Protein 3V46 (pdb70)

Sequence (160 aa):
PRKDPIILIIPSAASSILTVANIKQFLLESKYVNPRNLPSVPNGLVNIEKNFERISRPIRFIIVDNTRMFTKPEYWDRVVAIFTTGHTWQFNNYQWNSPQELFQRCKGYYFHFAGDSVPQHVQQQWNVEKVELDKNKRFKDVEVVRYFWHSLEKELISRGYR

Solvent-accessible surface area: 9247 Å² total; per-residue (Å²): 89,230,145,55,3,0,2,2,1,28,66,24,119,84,23,18,8,16,13,26,1,2,94,56,0,6,90,90,29,115,25,45,76,24,215,104,39,109,95,36,134,89,3,43,14,88,4,88,55,104,9,167,182,4,106,91,69,6,147,1,29,0,7,47,32,32,165,49,27,116,99,98,101,50,13,83,38,0,0,0,0,10,12,20,6,106,71,192,26,0,70,108,19,96,32,86,49,25,146,83,0,7,140,115,4,53,1,1,24,17,15,38,34,76,64,105,30,49,131,84,0,86,128,26,105,12,36,62,15,98,3,24,96,132,125,80,152,106,2,80,102,22,5,142,101,2,12,89,8,0,10,124,34,0,80,86,72,42,5,208

Organism: Saccharomyces cerevisiae (strain ATCC 204508 / S288c) (NCBI:txid559292)

Radius of gyration: 15.01 Å; Cα contacts (8 Å, |Δi|>4): 250; chains: 1; bounding box: 36×37×33 Å

InterPro domains:
  IPR007852 Cdc73/Parafibromin [PTHR12466] (224-389)
  IPR031336 Cell division control protein 73, C-terminal [PF05179] (235-385)
  IPR038103 Cell division control protein 73, C-terminal domain superfamily [G3DSA:3.40.50.11990] (226-393)

Foldseek 3Di:
DPDAAEEEAAEDPQDQDALQCVCCCQPVLDGDRSVPGDDDVQQWDKDWDDDPPAHDIGIYIYGNDCPVPPDLVSLLRHAEYEDHLDLCSQVPPPDNGQVVCCVRHAYEYEDEPPDDRPPVRVPGNYHYAYDHPPDSVCSVVSSVVVVVVSVVSCVVSPRD

Structure (mmCIF, N/CA/C/O backbone):
data_3V46
#
_entry.id   3V46
#
_cell.length_a   53.324
_cell.length_b   53.324
_cell.length_c   130.223
_cell.angle_alpha   90.000
_cell.angle_beta   90.000
_cell.angle_gamma   90.000
#
_symmetry.space_group_name_H-M   'P 41 21 2'
#
loop_
_entity.id
_entity.type
_entity.pdbx_description
1 polymer 'Cell division control protein 73'
2 water water
#
loop_
_atom_site.group_PDB
_atom_site.id
_atom_site.type_symbol
_atom_site.label_atom_id
_atom_site.label_alt_id
_atom_site.label_comp_id
_atom_site.label_asym_id
_atom_site.label_entity_id
_atom_site.label_seq_id
_atom_site.pdbx_PDB_ins_code
_atom_site.Cartn_x
_atom_site.Cartn_y
_atom_site.Cartn_z
_atom_site.occupancy
_atom_site.B_iso_or_equiv
_atom_site.auth_seq_id
_atom_site.auth_comp_id
_atom_site.auth_asym_id
_atom_site.auth_atom_id
_atom_site.pdbx_PDB_model_num
ATOM 1 N N . PRO A 1 11 ? 5.881 34.385 6.534 1.00 42.69 234 PRO A N 1
ATOM 2 C CA . PRO A 1 11 ? 6.465 33.179 5.928 1.00 44.84 234 PRO A CA 1
ATOM 3 C C . PRO A 1 11 ? 5.521 32.517 4.920 1.00 45.97 234 PRO A C 1
ATOM 4 O O . PRO A 1 11 ? 4.324 32.381 5.192 1.00 44.29 234 PRO A O 1
ATOM 15 N N . ARG A 1 12 ? 6.058 32.107 3.772 1.00 46.84 235 ARG A N 1
ATOM 16 C CA . ARG A 1 12 ? 5.222 31.619 2.677 1.00 47.37 235 ARG A CA 1
ATOM 17 C C . ARG A 1 12 ? 5.473 30.170 2.260 1.00 45.93 235 ARG A C 1
ATOM 18 O O . ARG A 1 12 ? 4.645 29.583 1.558 1.00 48.43 235 ARG A O 1
ATOM 39 N N . LYS A 1 13 ? 6.601 29.589 2.662 1.00 41.74 236 LYS A N 1
ATOM 40 C CA . LYS A 1 13 ? 6.867 28.194 2.317 1.00 42.59 236 LYS A CA 1
ATOM 41 C C . LYS A 1 13 ? 6.023 27.318 3.227 1.00 36.29 236 LYS A C 1
ATOM 42 O O . LYS A 1 13 ? 5.501 27.803 4.233 1.00 40.03 236 LYS A O 1
ATOM 61 N N . ASP A 1 14 ? 5.861 26.042 2.880 1.00 30.28 237 ASP A N 1
ATOM 62 C CA . ASP A 1 14 ? 5.011 25.170 3.689 1.00 24.88 237 ASP A CA 1
ATOM 63 C C . ASP A 1 14 ? 5.612 24.934 5.071 1.00 21.34 237 ASP A C 1
ATOM 64 O O . ASP A 1 14 ? 6.780 24.561 5.209 1.00 21.68 237 ASP A O 1
ATOM 73 N N . PRO A 1 15 ? 4.809 25.157 6.113 1.00 18.65 238 PRO A N 1
ATOM 74 C CA . PRO A 1 15 ? 5.323 24.889 7.458 1.00 16.75 238 PRO A CA 1
ATOM 75 C C . PRO A 1 15 ? 5.521 23.393 7.718 1.00 16.14 238 PRO A C 1
ATOM 76 O O . PRO A 1 15 ? 4.896 22.527 7.089 1.00 16.46 238 PRO A O 1
ATOM 87 N N . ILE A 1 16 ? 6.382 23.103 8.683 1.00 15.23 239 ILE A N 1
ATOM 88 C CA . ILE A 1 16 ? 6.787 21.744 8.975 1.00 15.19 239 ILE A CA 1
ATOM 89 C C . ILE A 1 16 ? 6.428 21.361 10.405 1.00 13.90 239 ILE A C 1
ATOM 90 O O . ILE A 1 16 ? 6.601 22.153 11.335 1.00 13.44 239 ILE A O 1
ATOM 106 N N . ILE A 1 17 ? 5.921 20.142 10.567 1.00 12.61 240 ILE A N 1
ATOM 107 C CA . ILE A 1 17 ? 5.671 19.552 11.871 1.00 11.91 240 ILE A CA 1
ATOM 108 C C . ILE A 1 17 ? 6.587 18.351 12.011 1.00 12.75 240 ILE A C 1
ATOM 109 O O . ILE A 1 17 ? 6.626 17.487 11.138 1.00 13.07 240 ILE A O 1
ATOM 125 N N . LEU A 1 18 ? 7.347 18.298 13.095 1.00 11.99 241 LEU A N 1
ATOM 126 C CA . LEU A 1 18 ? 8.229 17.158 13.336 1.00 11.58 241 LEU A CA 1
ATOM 127 C C . LEU A 1 18 ? 7.549 16.177 14.270 1.00 13.04 241 LEU A C 1
ATOM 128 O O . LEU A 1 18 ? 7.129 16.548 15.357 1.00 14.00 241 LEU A O 1
ATOM 144 N N . ILE A 1 19 ? 7.478 14.921 13.845 1.00 12.29 242 ILE A N 1
ATOM 145 C CA A ILE A 1 19 ? 6.883 13.860 14.642 0.55 12.79 242 ILE A CA 1
ATOM 146 C CA B ILE A 1 19 ? 6.888 13.853 14.650 0.45 13.24 242 ILE A CA 1
ATOM 147 C C . ILE A 1 19 ? 7.741 12.602 14.524 1.00 16.41 242 ILE A C 1
ATOM 148 O O . ILE A 1 19 ? 7.341 11.608 13.909 1.00 18.69 242 ILE A O 1
ATOM 179 N N . PRO A 1 20 ? 8.942 12.646 15.094 1.00 15.37 243 PRO A N 1
ATOM 180 C CA . PRO A 1 20 ? 9.670 11.379 15.182 1.00 17.59 243 PRO A CA 1
ATOM 181 C C . PRO A 1 20 ? 8.957 10.468 16.174 1.00 18.23 243 PRO A C 1
ATOM 182 O O . PRO A 1 20 ? 8.141 10.943 16.967 1.00 21.66 243 PRO A O 1
ATOM 193 N N . SER A 1 21 ? 9.236 9.180 16.128 1.00 18.30 244 SER A N 1
ATOM 194 C CA . SER A 1 21 ? 8.546 8.271 17.020 1.00 20.04 244 SER A CA 1
ATOM 195 C C . SER A 1 21 ? 9.503 7.435 17.847 1.00 20.38 244 SER A C 1
ATOM 196 O O . SER A 1 21 ? 10.645 7.201 17.459 1.00 23.16 244 SER A O 1
ATOM 204 N N . ALA A 1 22 ? 9.023 7.025 19.013 1.00 22.62 245 ALA A N 1
ATOM 205 C CA . ALA A 1 22 ? 9.655 5.993 19.811 1.00 21.08 245 ALA A CA 1
ATOM 206 C C . ALA A 1 22 ? 8.648 4.851 19.976 1.00 21.52 245 ALA A C 1
ATOM 207 O O . ALA A 1 22 ? 7.506 4.951 19.526 1.00 22.89 245 ALA A O 1
ATOM 214 N N . ALA A 1 23 ? 9.059 3.757 20.601 1.00 21.52 246 ALA A N 1
ATOM 215 C CA . ALA A 1 23 ? 8.178 2.612 20.696 1.00 24.37 246 ALA A CA 1
ATOM 216 C C . ALA A 1 23 ? 6.898 2.996 21.410 1.00 26.49 246 ALA A C 1
ATOM 217 O O . ALA A 1 23 ? 5.826 2.499 21.080 1.00 26.54 246 ALA A O 1
ATOM 224 N N . SER A 1 24 ? 7.020 3.914 22.366 1.00 25.99 247 SER A N 1
ATOM 225 C CA . SER A 1 24 ? 5.911 4.314 23.225 1.00 29.33 247 SER A CA 1
ATOM 226 C C . SER A 1 24 ? 4.977 5.341 22.583 1.00 23.44 247 SER A C 1
ATOM 227 O O . SER A 1 24 ? 3.928 5.659 23.138 1.00 25.73 247 SER A O 1
ATOM 235 N N . SER A 1 25 ? 5.347 5.850 21.417 1.00 21.54 248 SER A N 1
ATOM 236 C CA . SER A 1 25 ? 4.592 6.940 20.798 1.00 19.04 248 SER A CA 1
ATOM 237 C C . SER A 1 25 ? 3.165 6.543 20.506 1.00 17.03 248 SER A C 1
ATOM 238 O O . SER A 1 25 ? 2.921 5.495 19.920 1.00 19.83 248 SER A O 1
ATOM 246 N N . ILE A 1 26 ? 2.215 7.383 20.900 1.00 17.49 249 ILE A N 1
ATOM 247 C CA . ILE A 1 26 ? 0.822 7.095 20.577 1.00 17.91 249 ILE A CA 1
ATOM 248 C C . ILE A 1 26 ? 0.409 7.752 19.261 1.00 16.71 249 ILE A C 1
ATOM 249 O O . ILE A 1 26 ? -0.512 7.263 18.619 1.00 17.52 249 ILE A O 1
ATOM 265 N N . LEU A 1 27 ? 1.106 8.822 18.862 1.00 16.38 250 LEU A N 1
ATOM 266 C CA . LEU A 1 27 ? 0.912 9.452 17.553 1.00 15.89 250 LEU A CA 1
ATOM 267 C C . LEU A 1 27 ? 2.214 9.410 16.754 1.00 15.37 250 LEU A C 1
ATOM 268 O O . LEU A 1 27 ? 3.272 9.773 17.263 1.00 19.69 250 LEU A O 1
ATOM 284 N N . THR A 1 28 ? 2.123 8.929 15.514 1.00 15.92 251 THR A N 1
ATOM 285 C CA . THR A 1 28 ? 3.273 8.857 14.618 1.00 17.47 251 THR A CA 1
ATOM 286 C C . THR A 1 28 ? 2.832 9.263 13.216 1.00 18.04 251 THR A C 1
ATOM 287 O O . THR A 1 28 ? 1.648 9.490 12.986 1.00 17.30 251 THR A O 1
ATOM 298 N N . VAL A 1 29 ? 3.758 9.341 12.266 1.00 18.03 252 VAL A N 1
ATOM 299 C CA . VAL A 1 29 ? 3.344 9.659 10.893 1.00 18.96 252 VAL A CA 1
ATOM 300 C C . VAL A 1 29 ? 2.363 8.624 10.345 1.00 20.08 252 VAL A C 1
ATOM 301 O O . VAL A 1 29 ? 1.624 8.917 9.410 1.00 20.92 252 VAL A O 1
ATOM 314 N N . ALA A 1 30 ? 2.343 7.424 10.918 1.00 18.95 253 ALA A N 1
ATOM 315 C CA . ALA A 1 30 ? 1.469 6.373 10.398 1.00 18.07 253 ALA A CA 1
ATOM 316 C C . ALA A 1 30 ? 0.001 6.595 10.726 1.00 18.27 253 ALA A C 1
ATOM 317 O O . ALA A 1 30 ? -0.864 6.136 9.976 1.00 19.67 253 ALA A O 1
ATOM 324 N N . ASN A 1 31 ? -0.291 7.290 11.830 1.00 16.83 254 ASN A N 1
ATOM 325 C CA . ASN A 1 31 ? -1.683 7.490 12.241 1.00 15.98 254 ASN A CA 1
ATOM 326 C C . ASN A 1 31 ? -2.102 8.947 12.382 1.00 14.94 254 ASN A C 1
ATOM 327 O O . ASN A 1 31 ? -3.237 9.241 12.754 1.00 15.92 254 ASN A O 1
ATOM 338 N N . ILE A 1 32 ? -1.207 9.867 12.049 1.00 14.90 255 ILE A N 1
ATOM 339 C CA . ILE A 1 32 ? -1.488 11.275 12.273 1.00 14.21 255 ILE A CA 1
ATOM 340 C C . ILE A 1 32 ? -2.552 11.830 11.332 1.00 16.86 255 ILE A C 1
ATOM 341 O O . ILE A 1 32 ? -3.315 12.691 11.716 1.00 16.30 255 ILE A O 1
ATOM 357 N N . LYS A 1 33 ? -2.610 11.356 10.095 1.00 18.10 256 LYS A N 1
ATOM 358 C CA . LYS A 1 33 ? -3.622 11.853 9.181 1.00 19.39 256 LYS A CA 1
ATOM 359 C C . LYS A 1 33 ? -5.017 11.442 9.656 1.00 18.66 256 LYS A C 1
ATOM 360 O O . LYS A 1 33 ? -5.933 12.267 9.685 1.00 20.71 256 LYS A O 1
ATOM 379 N N . GLN A 1 34 ? -5.189 10.174 10.021 1.00 20.19 257 GLN A N 1
ATOM 380 C CA . GLN A 1 34 ? -6.481 9.717 10.513 1.00 22.19 257 GLN A CA 1
ATOM 381 C C . GLN A 1 34 ? -6.897 10.550 11.723 1.00 18.94 257 GLN A C 1
ATOM 382 O O . GLN A 1 34 ? -8.057 10.934 11.873 1.00 21.34 257 GLN A O 1
ATOM 396 N N . PHE A 1 35 ? -5.940 10.822 12.592 1.00 18.59 258 PHE A N 1
ATOM 397 C CA . PHE A 1 35 ? -6.240 11.560 13.801 1.00 17.67 258 PHE A CA 1
ATOM 398 C C . PHE A 1 35 ? -6.640 12.999 13.483 1.00 17.14 258 PHE A C 1
ATOM 399 O O . PHE A 1 35 ? -7.717 13.451 13.866 1.00 18.57 258 PHE A O 1
ATOM 416 N N . LEU A 1 36 ? -5.782 13.716 12.774 1.00 16.99 259 LEU A N 1
ATOM 417 C CA . LEU A 1 36 ? -6.011 15.135 12.540 1.00 17.76 259 LEU A CA 1
ATOM 418 C C . LEU A 1 36 ? -7.084 15.460 11.495 1.00 20.22 259 LEU A C 1
ATOM 419 O O . LEU A 1 36 ? -7.704 16.516 11.565 1.00 22.15 259 LEU A O 1
ATOM 435 N N . LEU A 1 37 ? -7.296 14.582 10.522 1.00 20.85 260 LEU A N 1
ATOM 436 C CA . LEU A 1 37 ? -8.288 14.847 9.490 1.00 23.18 260 LEU A CA 1
ATOM 437 C C . LEU A 1 37 ? -9.643 14.220 9.788 1.00 26.23 260 LEU A C 1
ATOM 438 O O . LEU A 1 37 ? -10.684 14.795 9.456 1.00 30.15 260 LEU A O 1
ATOM 454 N N . GLU A 1 38 ? -9.640 13.039 10.397 1.00 25.74 261 GLU A N 1
ATOM 455 C CA . GLU A 1 38 ? -10.885 12.324 10.620 1.00 28.39 261 GLU A CA 1
ATOM 456 C C . GLU A 1 38 ? -11.280 12.286 12.086 1.00 22.18 261 GLU A C 1
ATOM 457 O O . GLU A 1 38 ? -12.338 11.763 12.426 1.00 25.62 261 GLU A O 1
ATOM 469 N N . SER A 1 39 ? -10.422 12.828 12.949 1.00 23.33 262 SER A N 1
ATOM 470 C CA . SER A 1 39 ? -10.646 12.791 14.388 1.00 25.49 262 SER A CA 1
ATOM 471 C C . SER A 1 39 ? -10.836 11.350 14.813 1.00 24.43 262 SER A C 1
ATOM 472 O O . SER A 1 39 ? -11.661 11.032 15.671 1.00 29.46 262 SER A O 1
ATOM 480 N N . LYS A 1 40 ? -10.047 10.473 14.203 1.00 26.37 263 LYS A N 1
ATOM 481 C CA . LYS A 1 40 ? -10.130 9.050 14.485 1.00 31.39 263 LYS A CA 1
ATOM 482 C C . LYS A 1 40 ? -8.779 8.582 14.981 1.00 28.25 263 LYS A C 1
ATOM 483 O O . LYS A 1 40 ? -7.806 8.584 14.236 1.00 28.35 263 LYS A O 1
ATOM 502 N N . TYR A 1 41 ? -8.717 8.211 16.254 1.00 28.44 264 TYR A N 1
ATOM 503 C CA . TYR A 1 41 ? -7.491 7.672 16.821 1.00 25.52 264 TYR A CA 1
ATOM 504 C C . TYR A 1 41 ? -7.367 6.159 16.600 1.00 25.84 264 TYR A C 1
ATOM 505 O O . TYR A 1 41 ? -8.273 5.391 16.944 1.00 27.03 264 TYR A O 1
ATOM 523 N N . VAL A 1 42 ? -6.230 5.740 16.049 1.00 22.38 265 VAL A N 1
ATOM 524 C CA . VAL A 1 42 ? -5.948 4.328 15.793 1.00 24.39 265 VAL A CA 1
ATOM 525 C C . VAL A 1 42 ? -4.526 4.007 16.228 1.00 21.19 265 VAL A C 1
ATOM 526 O O . VAL A 1 42 ? -3.622 4.787 15.984 1.00 20.54 265 VAL A O 1
ATOM 539 N N . ASN A 1 43 ? -4.338 2.861 16.873 1.00 21.64 266 ASN A N 1
ATOM 540 C CA . ASN A 1 43 ? -3.015 2.363 17.229 1.00 21.18 266 ASN A CA 1
ATOM 541 C C . ASN A 1 43 ? -2.096 2.381 16.014 1.00 21.51 266 ASN A C 1
ATOM 542 O O . ASN A 1 43 ? -2.418 1.786 14.992 1.00 23.93 266 ASN A O 1
ATOM 553 N N . PRO A 1 44 ? -0.943 3.057 16.117 1.00 21.45 267 PRO A N 1
ATOM 554 C CA . PRO A 1 44 ? -0.107 3.250 14.926 1.00 23.13 267 PRO A CA 1
ATOM 555 C C . PRO A 1 44 ? 0.521 1.974 14.381 1.00 25.49 267 PRO A C 1
ATOM 556 O O . PRO A 1 44 ? 0.882 1.919 13.208 1.00 27.89 267 PRO A O 1
ATOM 567 N N . ARG A 1 45 ? 0.649 0.952 15.213 1.00 23.26 268 ARG A N 1
ATOM 568 C CA . ARG A 1 45 ? 1.253 -0.297 14.760 1.00 23.53 268 ARG A CA 1
ATOM 569 C C . ARG A 1 45 ? 0.290 -1.081 13.858 1.00 27.92 268 ARG A C 1
ATOM 570 O O . ARG A 1 45 ? 0.705 -1.968 13.112 1.00 31.15 268 ARG A O 1
ATOM 591 N N . ASN A 1 46 ? -0.987 -0.709 13.909 1.00 29.99 269 ASN A N 1
ATOM 592 C CA . ASN A 1 46 ? -2.044 -1.388 13.170 1.00 33.24 269 ASN A CA 1
ATOM 593 C C . ASN A 1 46 ? -2.400 -0.724 11.836 1.00 35.87 269 ASN A C 1
ATOM 594 O O . ASN A 1 46 ? -3.441 -1.033 11.235 1.00 38.20 269 ASN A O 1
ATOM 605 N N . LEU A 1 47 ? -1.535 0.178 11.379 1.00 33.85 270 LEU A N 1
ATOM 606 C CA . LEU A 1 47 ? -1.694 0.844 10.089 1.00 34.65 270 LEU A CA 1
ATOM 607 C C . LEU A 1 47 ? -0.440 0.639 9.246 1.00 33.72 270 LEU A C 1
ATOM 608 O O . LEU A 1 47 ? 0.618 0.303 9.779 1.00 33.24 270 LEU A O 1
ATOM 624 N N . PRO A 1 48 ? -0.553 0.840 7.924 1.00 31.40 271 PRO A N 1
ATOM 625 C CA . PRO A 1 48 ? 0.609 0.769 7.033 1.00 33.38 271 PRO A CA 1
ATOM 626 C C . PRO A 1 48 ? 1.704 1.748 7.431 1.00 34.47 271 PRO A C 1
ATOM 627 O O . PRO A 1 48 ? 1.421 2.907 7.757 1.00 31.83 271 PRO A O 1
ATOM 638 N N . SER A 1 49 ? 2.950 1.295 7.396 1.00 34.83 272 SER A N 1
ATOM 639 C CA . SER A 1 49 ? 4.062 2.201 7.632 1.00 34.90 272 SER A CA 1
ATOM 640 C C . SER A 1 49 ? 4.160 3.188 6.462 1.00 33.44 272 SER A C 1
ATOM 641 O O . SER A 1 49 ? 3.627 2.944 5.375 1.00 35.52 272 SER A O 1
ATOM 649 N N . VAL A 1 50 ? 4.820 4.314 6.710 1.00 29.28 273 VAL A N 1
ATOM 650 C CA . VAL A 1 50 ? 4.996 5.363 5.717 1.00 29.30 273 VAL A CA 1
ATOM 651 C C . VAL A 1 50 ? 6.478 5.345 5.326 1.00 32.29 273 VAL A C 1
ATOM 652 O O . VAL A 1 50 ? 7.304 5.932 6.001 1.00 29.76 273 VAL A O 1
ATOM 665 N N . PRO A 1 51 ? 6.827 4.621 4.251 1.00 37.34 274 PRO A N 1
ATOM 666 C CA . PRO A 1 51 ? 8.232 4.374 3.893 1.00 42.42 274 PRO A CA 1
ATOM 667 C C . PRO A 1 51 ? 9.174 5.589 3.948 1.00 43.02 274 PRO A C 1
ATOM 668 O O . PRO A 1 51 ? 10.287 5.460 4.466 1.00 45.19 274 PRO A O 1
ATOM 679 N N . ASN A 1 52 ? 8.752 6.735 3.424 1.00 40.22 275 ASN A N 1
ATOM 680 C CA . ASN A 1 52 ? 9.611 7.919 3.402 1.00 36.82 275 ASN A CA 1
ATOM 681 C C . ASN A 1 52 ? 9.482 8.802 4.656 1.00 31.97 275 ASN A C 1
ATOM 682 O O . ASN A 1 52 ? 10.168 9.813 4.793 1.00 32.34 275 ASN A O 1
ATOM 693 N N . GLY A 1 53 ? 8.600 8.419 5.562 1.00 25.04 276 GLY A N 1
ATOM 694 C CA . GLY A 1 53 ? 8.430 9.155 6.807 1.00 20.95 276 GLY A CA 1
ATOM 695 C C . GLY A 1 53 ? 7.795 10.522 6.647 1.00 19.07 276 GLY A C 1
ATOM 696 O O . GLY A 1 53 ? 7.914 11.372 7.523 1.00 21.65 276 GLY A O 1
ATOM 700 N N . LEU A 1 54 ? 7.114 10.740 5.532 1.00 22.41 277 LEU A N 1
ATOM 701 C CA . LEU A 1 54 ? 6.555 12.043 5.230 1.00 20.36 277 LEU A CA 1
ATOM 702 C C . LEU A 1 54 ? 5.083 11.929 4.888 1.00 21.91 277 LEU A C 1
ATOM 703 O O . LEU A 1 54 ? 4.690 11.103 4.053 1.00 25.93 277 LEU A O 1
ATOM 719 N N . VAL A 1 55 ? 4.269 12.763 5.526 1.00 18.57 278 VAL A N 1
ATOM 720 C CA . VAL A 1 55 ? 2.895 12.939 5.105 1.00 20.95 278 VAL A CA 1
ATOM 721 C C . VAL A 1 55 ? 2.551 14.409 4.944 1.00 18.38 278 VAL A C 1
ATOM 722 O O . VAL A 1 55 ? 3.174 15.288 5.526 1.00 20.63 278 VAL A O 1
ATOM 735 N N . ASN A 1 56 ? 1.565 14.669 4.105 1.00 21.19 279 ASN A N 1
ATOM 736 C CA . ASN A 1 56 ? 1.100 16.014 3.881 1.00 21.85 279 ASN A CA 1
ATOM 737 C C . ASN A 1 56 ? -0.332 16.144 4.357 1.00 21.35 279 ASN A C 1
ATOM 738 O O . ASN A 1 56 ? -1.134 15.229 4.178 1.00 21.91 279 ASN A O 1
ATOM 749 N N . ILE A 1 57 ? -0.643 17.283 4.966 1.00 18.12 280 ILE A N 1
ATOM 750 C CA . ILE A 1 57 ? -1.998 17.597 5.385 1.00 18.78 280 ILE A CA 1
ATOM 751 C C . ILE A 1 57 ? -2.285 19.047 5.044 1.00 19.14 280 ILE A C 1
ATOM 752 O O . ILE A 1 57 ? -1.504 19.936 5.387 1.00 22.87 280 ILE A O 1
ATOM 768 N N . GLU A 1 58 ? -3.401 19.293 4.363 1.00 17.97 281 GLU A N 1
ATOM 769 C CA . GLU A 1 58 ? -3.832 20.647 4.096 1.00 20.57 281 GLU A CA 1
ATOM 770 C C . GLU A 1 58 ? -4.950 20.989 5.073 1.00 18.79 281 GLU A C 1
ATOM 771 O O . GLU A 1 58 ? -5.842 20.170 5.327 1.00 18.37 281 GLU A O 1
ATOM 783 N N . LYS A 1 59 ? -4.888 22.191 5.632 1.00 18.87 282 LYS A N 1
ATOM 784 C CA . LYS A 1 59 ? -5.870 22.661 6.589 1.00 19.79 282 LYS A CA 1
ATOM 785 C C . LYS A 1 59 ? -6.405 24.025 6.200 1.00 19.70 282 LYS A C 1
ATOM 786 O O . LYS A 1 59 ? -5.644 24.951 5.913 1.00 20.40 282 LYS A O 1
ATOM 805 N N . ASN A 1 60 ? -7.726 24.145 6.191 1.00 18.03 283 ASN A N 1
ATOM 806 C CA . ASN A 1 60 ? -8.370 25.437 6.036 1.00 21.77 283 ASN A CA 1
ATOM 807 C C . ASN A 1 60 ? -8.716 25.954 7.433 1.00 22.82 283 ASN A C 1
ATOM 808 O O . ASN A 1 60 ? -9.614 25.438 8.098 1.00 27.54 283 ASN A O 1
ATOM 819 N N . PHE A 1 61 ? -7.960 26.943 7.894 1.00 18.18 284 PHE A N 1
ATOM 820 C CA . PHE A 1 61 ? -8.185 27.548 9.201 1.00 18.02 284 PHE A CA 1
ATOM 821 C C . PHE A 1 61 ? -9.186 28.685 9.100 1.00 18.48 284 PHE A C 1
ATOM 822 O O . PHE A 1 61 ? -9.207 29.428 8.114 1.00 23.61 284 PHE A O 1
ATOM 839 N N . GLU A 1 62 ? -10.004 28.835 10.132 1.00 20.43 285 GLU A N 1
ATOM 840 C CA . GLU A 1 62 ? -10.972 29.916 10.189 1.00 23.78 285 GLU A CA 1
ATOM 841 C C . GLU A 1 62 ? -10.321 31.288 10.161 1.00 25.66 285 GLU A C 1
ATOM 842 O O . GLU A 1 62 ? -10.898 32.244 9.644 1.00 24.62 285 GLU A O 1
ATOM 854 N N . ARG A 1 63 ? -9.129 31.397 10.734 1.00 25.12 286 ARG A N 1
ATOM 855 C CA . ARG A 1 63 ? -8.559 32.714 10.999 1.00 27.12 286 ARG A CA 1
ATOM 856 C C . ARG A 1 63 ? -7.351 33.024 10.136 1.00 24.18 286 ARG A C 1
ATOM 857 O O . ARG A 1 63 ? -6.662 34.017 10.364 1.00 30.84 286 ARG A O 1
ATOM 878 N N . ILE A 1 64 ? -7.114 32.175 9.135 1.00 24.31 287 ILE A N 1
ATOM 879 C CA . ILE A 1 64 ? -6.082 32.412 8.136 1.00 26.25 287 ILE A CA 1
ATOM 880 C C . ILE A 1 64 ? -6.752 32.273 6.774 1.00 25.85 287 ILE A C 1
ATOM 881 O O . ILE A 1 64 ? -7.462 31.297 6.535 1.00 24.83 287 ILE A O 1
ATOM 897 N N . SER A 1 65 ? -6.540 33.233 5.877 1.00 27.19 288 SER A N 1
ATOM 898 C CA . SER A 1 65 ? -7.297 33.251 4.631 1.00 30.23 288 SER A CA 1
ATOM 899 C C . SER A 1 65 ? -6.984 32.057 3.722 1.00 32.04 288 SER A C 1
ATOM 900 O O . SER A 1 65 ? -7.886 31.315 3.335 1.00 36.02 288 SER A O 1
ATOM 908 N N . ARG A 1 66 ? -5.710 31.860 3.396 1.00 27.61 289 ARG A N 1
ATOM 909 C CA . ARG A 1 66 ? -5.311 30.814 2.461 1.00 28.02 289 ARG A CA 1
ATOM 910 C C . ARG A 1 66 ? -5.209 29.456 3.159 1.00 25.79 289 ARG A C 1
ATOM 911 O O . ARG A 1 66 ? -4.867 29.389 4.342 1.0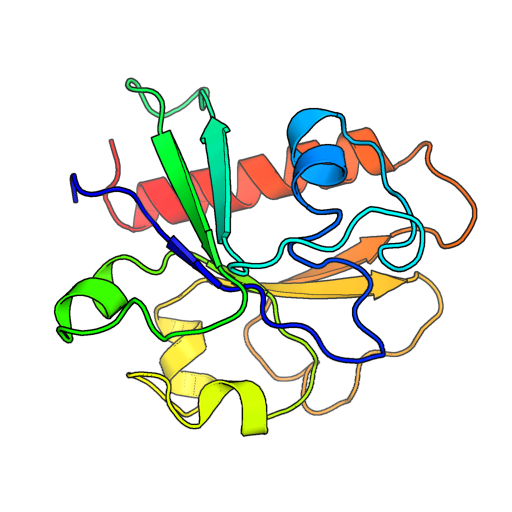0 28.66 289 ARG A O 1
ATOM 932 N N . PRO A 1 67 ? -5.489 28.360 2.430 1.00 27.71 290 PRO A N 1
ATOM 933 C CA . PRO A 1 67 ? -5.240 27.057 3.065 1.00 25.98 290 PRO A CA 1
ATOM 934 C C . PRO A 1 67 ? -3.748 26.878 3.351 1.00 22.38 290 PRO A C 1
ATOM 935 O O . PRO A 1 67 ? -2.906 27.381 2.615 1.00 25.82 290 PRO A O 1
ATOM 946 N N . ILE A 1 68 ? -3.430 26.148 4.412 1.00 21.73 291 ILE A N 1
ATOM 947 C CA . ILE A 1 68 ? -2.048 25.902 4.792 1.00 19.80 291 ILE A CA 1
ATOM 948 C C . ILE A 1 68 ? -1.748 24.427 4.564 1.00 20.70 291 ILE A C 1
ATOM 949 O O . ILE A 1 68 ? -2.536 23.565 4.942 1.00 21.39 291 ILE A O 1
ATOM 965 N N . ARG A 1 69 ? -0.627 24.147 3.910 1.00 19.28 292 ARG A N 1
ATOM 966 C CA . ARG A 1 69 ? -0.202 22.785 3.655 1.00 20.75 292 ARG A CA 1
ATOM 967 C C . ARG A 1 69 ? 0.980 22.490 4.545 1.00 18.73 292 ARG A C 1
ATOM 968 O O . ARG A 1 69 ? 2.011 23.160 4.472 1.00 21.03 292 ARG A O 1
ATOM 989 N N . PHE A 1 70 ? 0.805 21.505 5.413 1.00 17.99 293 PHE A N 1
ATOM 990 C CA . PHE A 1 70 ? 1.859 21.054 6.307 1.00 15.69 293 PHE A CA 1
ATOM 991 C C . PHE A 1 70 ? 2.649 19.896 5.747 1.00 16.47 293 PHE A C 1
ATOM 992 O O . PHE A 1 70 ? 2.096 18.969 5.161 1.00 19.44 293 PHE A O 1
ATOM 1009 N N . ILE A 1 71 ? 3.955 19.962 5.954 1.00 15.76 294 ILE A N 1
ATOM 1010 C CA . ILE A 1 71 ? 4.838 18.835 5.736 1.00 17.06 294 ILE A CA 1
ATOM 1011 C C . ILE A 1 71 ? 5.093 18.227 7.106 1.00 16.14 294 ILE A C 1
ATOM 1012 O O . ILE A 1 71 ? 5.590 18.901 7.999 1.00 17.80 294 ILE A O 1
ATOM 1028 N N . ILE A 1 72 ? 4.743 16.961 7.274 1.00 15.63 295 ILE A N 1
ATOM 1029 C CA . ILE A 1 72 ? 4.838 16.290 8.571 1.00 15.51 295 ILE A CA 1
ATOM 1030 C C . ILE A 1 72 ? 5.821 15.144 8.414 1.00 15.63 295 ILE 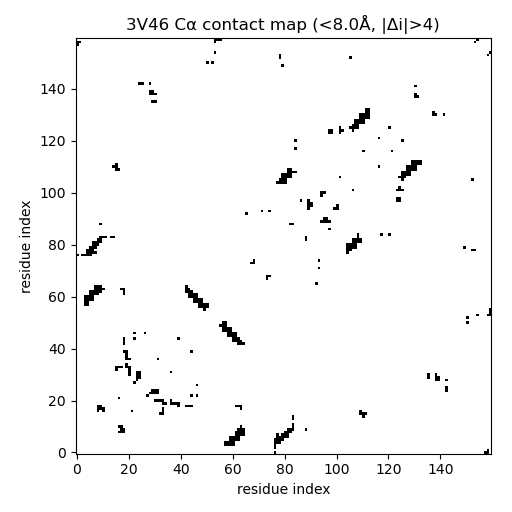A C 1
ATOM 1031 O O . ILE A 1 72 ? 5.608 14.238 7.620 1.00 16.12 295 ILE A O 1
ATOM 1047 N N . VAL A 1 73 ? 6.931 15.216 9.132 1.00 14.50 296 VAL A N 1
ATOM 1048 C CA . VAL A 1 73 ? 8.023 14.286 8.908 1.00 14.14 296 VAL A CA 1
ATOM 1049 C C . VAL A 1 73 ? 8.495 13.660 10.195 1.00 13.53 296 VAL A C 1
ATOM 1050 O O . VAL A 1 73 ? 8.482 14.306 11.241 1.00 13.36 296 VAL A O 1
ATOM 1063 N N . ASP A 1 74 ? 8.966 12.415 10.100 1.00 14.91 297 ASP A N 1
ATOM 1064 C CA . ASP A 1 74 ? 9.461 11.680 11.269 1.00 15.29 297 ASP A CA 1
ATOM 1065 C C . ASP A 1 74 ? 10.978 11.682 11.369 1.00 15.70 297 ASP A C 1
ATOM 1066 O O . ASP A 1 74 ? 11.551 10.950 12.169 1.00 18.36 297 ASP A O 1
ATOM 1075 N N . ASN A 1 75 ? 11.616 12.540 10.578 1.00 17.57 298 ASN A N 1
ATOM 1076 C CA . ASN A 1 75 ? 13.065 12.582 10.472 1.00 20.45 298 ASN A CA 1
ATOM 1077 C C . ASN A 1 75 ? 13.486 13.964 9.987 1.00 21.17 298 ASN A C 1
ATOM 1078 O O . ASN A 1 75 ? 12.649 14.790 9.652 1.00 20.50 298 ASN A O 1
ATOM 1089 N N . THR A 1 76 ? 14.781 14.223 9.939 1.00 23.17 299 THR A N 1
ATOM 1090 C CA . THR A 1 76 ? 15.256 15.542 9.531 1.00 25.40 299 THR A CA 1
ATOM 1091 C C . THR A 1 76 ? 16.131 15.500 8.285 1.00 25.52 299 THR A C 1
ATOM 1092 O O . THR A 1 76 ? 16.951 16.395 8.074 1.00 26.99 299 THR A O 1
ATOM 1103 N N . ARG A 1 77 ? 15.952 14.476 7.453 1.00 26.85 300 ARG A N 1
ATOM 1104 C CA . ARG A 1 77 ? 16.750 14.348 6.235 1.00 30.04 300 ARG A CA 1
ATOM 1105 C C . ARG A 1 77 ? 16.497 15.490 5.239 1.00 31.73 300 ARG A C 1
ATOM 1106 O O . ARG A 1 77 ? 17.374 15.835 4.452 1.00 36.78 300 ARG A O 1
ATOM 1127 N N . MET A 1 78 ? 15.304 16.071 5.274 1.00 33.10 301 MET A N 1
ATOM 1128 C CA . MET A 1 78 ? 14.935 17.132 4.338 1.00 34.80 301 MET A CA 1
ATOM 1129 C C . MET A 1 78 ? 15.633 18.447 4.658 1.00 36.41 301 MET A C 1
ATOM 1130 O O . MET A 1 78 ? 15.575 19.381 3.867 1.00 37.02 301 MET A O 1
ATOM 1144 N N . PHE A 1 79 ? 16.279 18.519 5.817 1.00 32.80 302 PHE A N 1
ATOM 1145 C CA . PHE A 1 79 ? 16.825 19.777 6.312 1.00 31.63 302 PHE A CA 1
ATOM 1146 C C . PHE A 1 79 ? 18.235 19.994 5.789 1.00 33.24 302 PHE A C 1
ATOM 1147 O O . PHE A 1 79 ? 19.208 19.942 6.538 1.00 34.40 302 PHE A O 1
ATOM 1164 N N . THR A 1 80 ? 18.322 20.257 4.492 1.00 35.82 303 THR A N 1
ATOM 1165 C CA . THR A 1 80 ? 19.606 20.372 3.809 1.00 39.57 303 THR A CA 1
ATOM 1166 C C . THR A 1 80 ? 20.136 21.799 3.832 1.00 40.75 303 THR A C 1
ATOM 1167 O O . THR A 1 80 ? 21.283 22.055 3.451 1.00 43.56 303 THR A O 1
ATOM 1178 N N . LYS A 1 81 ? 19.300 22.732 4.271 1.00 38.88 304 LYS A N 1
ATOM 1179 C CA . LYS A 1 81 ? 19.747 24.096 4.531 1.00 40.68 304 LYS A CA 1
ATOM 1180 C C . LYS A 1 81 ? 19.121 24.556 5.835 1.00 41.17 304 LYS A C 1
ATOM 1181 O O . LYS A 1 81 ? 18.000 24.179 6.147 1.00 37.84 304 LYS A O 1
ATOM 1200 N N . PRO A 1 82 ? 19.855 25.361 6.611 1.00 44.31 305 PRO A N 1
ATOM 1201 C CA . PRO A 1 82 ? 19.386 25.777 7.934 1.00 47.36 305 PRO A CA 1
ATOM 1202 C C . PRO A 1 82 ? 18.017 26.449 7.879 1.00 43.17 305 PRO A C 1
ATOM 1203 O O . PRO A 1 82 ? 17.245 26.369 8.840 1.00 42.48 305 PRO A O 1
ATOM 1214 N N . GLU A 1 83 ? 17.697 27.088 6.761 1.00 41.36 306 GLU A N 1
ATOM 1215 C CA . GLU A 1 83 ? 16.443 27.838 6.690 1.00 47.25 306 GLU A CA 1
ATOM 1216 C C . GLU A 1 83 ? 15.200 26.940 6.780 1.00 43.58 306 GLU A C 1
ATOM 1217 O O . GLU A 1 83 ? 14.115 27.418 7.114 1.00 45.38 306 GLU A O 1
ATOM 1229 N N . TYR A 1 84 ? 15.355 25.645 6.505 1.00 38.53 307 TYR A N 1
ATOM 1230 C CA . TYR A 1 84 ? 14.267 24.698 6.711 1.00 35.99 307 TYR A CA 1
ATOM 1231 C C . TYR A 1 84 ? 13.845 24.730 8.175 1.00 27.98 307 TYR A C 1
ATOM 1232 O O . TYR A 1 84 ? 12.675 24.563 8.501 1.00 28.39 307 TYR A O 1
ATOM 1250 N N . TRP A 1 85 ? 14.805 24.934 9.065 1.00 22.91 308 TRP A N 1
ATOM 1251 C CA . TRP A 1 85 ? 14.499 24.936 10.491 1.00 20.85 308 TRP A CA 1
ATOM 1252 C C . TRP A 1 85 ? 13.579 26.083 10.894 1.00 18.82 308 TRP A C 1
ATOM 1253 O O . TRP A 1 85 ? 12.819 25.954 11.850 1.00 18.41 308 TRP A O 1
ATOM 1274 N N . ASP A 1 86 ? 13.632 27.193 10.166 1.00 20.17 309 ASP A N 1
ATOM 1275 C CA . ASP A 1 86 ? 12.768 28.332 10.468 1.00 22.07 309 ASP A CA 1
ATOM 1276 C C . ASP A 1 86 ? 11.314 28.017 10.157 1.00 21.04 309 ASP A C 1
ATOM 1277 O O . ASP A 1 86 ? 10.414 28.736 10.606 1.00 22.62 309 ASP A O 1
ATOM 1286 N N . ARG A 1 87 ? 11.093 26.955 9.378 1.00 20.66 310 ARG A N 1
ATOM 1287 C CA . ARG A 1 87 ? 9.760 26.554 8.935 1.00 20.92 310 ARG A CA 1
ATOM 1288 C C . ARG A 1 87 ? 9.080 25.606 9.913 1.00 17.07 310 ARG A C 1
ATOM 1289 O O . ARG A 1 87 ? 7.908 25.291 9.754 1.00 16.62 310 ARG A O 1
ATOM 1310 N N . VAL A 1 88 ? 9.815 25.125 10.910 1.00 15.55 311 VAL A N 1
ATOM 1311 C CA . VAL A 1 88 ? 9.255 24.173 11.866 1.00 15.06 311 VAL A CA 1
ATOM 1312 C C . VAL A 1 88 ? 8.347 24.928 12.832 1.00 17.08 311 VAL A C 1
ATOM 1313 O O . VAL A 1 88 ? 8.796 25.831 13.541 1.00 16.88 311 VAL A O 1
ATOM 1326 N N . VAL A 1 89 ? 7.066 24.568 12.833 1.00 13.88 312 VAL A N 1
ATOM 1327 C CA . VAL A 1 89 ? 6.053 25.282 13.618 1.00 15.13 312 VAL A CA 1
ATOM 1328 C C . VAL A 1 89 ? 5.528 24.460 14.791 1.00 16.36 312 VAL A C 1
ATOM 1329 O O . VAL A 1 89 ? 4.931 25.006 15.715 1.00 17.78 312 VAL A O 1
ATOM 1342 N N . ALA A 1 90 ? 5.747 23.147 14.767 1.00 13.55 313 ALA A N 1
ATOM 1343 C CA . ALA A 1 90 ? 5.338 22.290 15.876 1.00 13.23 313 ALA A CA 1
ATOM 1344 C C . ALA A 1 90 ? 6.213 21.065 15.919 1.00 12.65 313 ALA A C 1
ATOM 1345 O O . ALA A 1 90 ? 6.640 20.550 14.878 1.00 12.93 313 ALA A O 1
ATOM 1352 N N . ILE A 1 91 ? 6.457 20.599 17.141 1.00 12.40 314 ILE A N 1
ATOM 1353 C CA . ILE A 1 91 ? 7.261 19.420 17.399 1.00 12.70 314 ILE A CA 1
ATOM 1354 C C . ILE A 1 91 ? 6.507 18.535 18.378 1.00 13.09 314 ILE A C 1
ATOM 1355 O O . ILE A 1 91 ? 6.178 18.962 19.493 1.00 13.96 314 ILE A O 1
ATOM 1371 N N . PHE A 1 92 ? 6.204 17.310 17.948 1.00 12.11 315 PHE A N 1
ATOM 1372 C CA . PHE A 1 92 ? 5.670 16.302 18.840 1.00 12.35 315 PHE A CA 1
ATOM 1373 C C . PHE A 1 92 ? 6.843 15.597 19.485 1.00 13.71 315 PHE A C 1
ATOM 1374 O O . PHE A 1 92 ? 7.779 15.185 18.794 1.00 14.76 315 PHE A O 1
ATOM 1391 N N . THR A 1 93 ? 6.788 15.425 20.804 1.00 14.62 316 THR A N 1
ATOM 1392 C CA . THR A 1 93 ? 7.910 14.851 21.533 1.00 12.90 316 THR A CA 1
ATOM 1393 C C . THR A 1 93 ? 7.647 13.431 22.009 1.00 15.05 316 THR A C 1
ATOM 1394 O O . THR A 1 93 ? 6.527 13.068 22.375 1.00 18.14 316 THR A O 1
ATOM 1405 N N . THR A 1 94 ? 8.712 12.641 22.003 1.00 18.11 317 THR A N 1
ATOM 1406 C CA . THR A 1 94 ? 8.661 11.243 22.394 1.00 21.72 317 THR A CA 1
ATOM 1407 C C . THR A 1 94 ? 8.869 11.117 23.879 1.00 23.41 317 THR A C 1
ATOM 1408 O O . THR A 1 94 ? 8.488 10.126 24.481 1.00 27.83 317 THR A O 1
ATOM 1419 N N . GLY A 1 95 ? 9.509 12.124 24.460 1.00 21.96 318 GLY A N 1
ATOM 1420 C CA . GLY A 1 95 ? 9.914 12.060 25.850 1.00 30.14 318 GLY A CA 1
ATOM 1421 C C . GLY A 1 95 ? 11.388 11.745 26.038 1.00 30.38 318 GLY A C 1
ATOM 1422 O O . GLY A 1 95 ? 11.861 11.728 27.162 1.00 37.40 318 GLY A O 1
ATOM 1426 N N . HIS A 1 96 ? 12.116 11.483 24.955 1.00 27.85 319 HIS A N 1
ATOM 1427 C CA . HIS A 1 96 ? 13.563 11.254 25.046 1.00 28.24 319 HIS A CA 1
ATOM 1428 C C . HIS A 1 96 ? 14.292 12.545 24.727 1.00 31.36 319 HIS A C 1
ATOM 1429 O O . HIS A 1 96 ? 14.044 13.149 23.689 1.00 31.36 319 HIS A O 1
ATOM 1444 N N . THR A 1 97 ? 15.208 12.963 25.599 1.00 35.72 320 THR A N 1
ATOM 1445 C CA . THR A 1 97 ? 15.917 14.211 25.364 1.00 38.74 320 THR A CA 1
ATOM 1446 C C . THR A 1 97 ? 16.833 14.097 24.144 1.00 37.28 320 THR A C 1
ATOM 1447 O O . THR A 1 97 ? 17.118 15.094 23.487 1.00 39.90 320 THR A O 1
ATOM 1458 N N . TRP A 1 98 ? 17.278 12.884 23.817 1.00 33.12 321 TRP A N 1
ATOM 1459 C CA . TRP A 1 98 ? 18.133 12.704 22.645 1.00 32.59 321 TRP A CA 1
ATOM 1460 C C . TRP A 1 98 ? 17.383 12.991 21.340 1.00 30.91 321 TRP A C 1
ATOM 1461 O O . TRP A 1 98 ? 18.002 13.081 20.274 1.00 30.16 321 TRP A O 1
ATOM 1482 N N . GLN A 1 99 ? 16.062 13.155 21.422 1.00 26.77 322 GLN A N 1
ATOM 1483 C CA . GLN A 1 99 ? 15.263 13.489 20.240 1.00 24.80 322 GLN A CA 1
ATOM 1484 C C . GLN A 1 99 ? 15.854 14.698 19.515 1.00 25.69 322 GLN A C 1
ATOM 1485 O O . GLN A 1 99 ? 15.871 14.749 18.291 1.00 26.86 322 GLN A O 1
ATOM 1499 N N . PHE A 1 100 ? 16.349 15.667 20.276 1.00 25.34 323 PHE A N 1
ATOM 1500 C CA . PHE A 1 100 ? 16.706 16.969 19.705 1.00 24.83 323 PHE A CA 1
ATOM 1501 C C . PHE A 1 100 ? 18.186 17.119 19.337 1.00 26.54 323 PHE A C 1
ATOM 1502 O O . PHE A 1 100 ? 18.610 18.193 18.921 1.00 29.65 323 PHE A O 1
ATOM 1519 N N . ASN A 1 101 ? 18.965 16.051 19.451 1.00 28.92 324 ASN A N 1
ATOM 1520 C CA . ASN A 1 101 ? 20.418 16.184 19.331 1.00 28.92 324 ASN A CA 1
ATOM 1521 C C . ASN A 1 101 ? 20.899 16.779 18.003 1.00 33.55 324 ASN A C 1
ATOM 1522 O O . ASN A 1 101 ? 21.873 17.533 17.974 1.00 35.39 324 ASN A O 1
ATOM 1533 N N . ASN A 1 102 ? 20.225 16.446 16.909 1.00 32.12 325 ASN A N 1
ATOM 1534 C CA . ASN A 1 102 ? 20.621 16.935 15.587 1.00 36.65 325 ASN A CA 1
ATOM 1535 C C . ASN A 1 102 ? 19.742 18.085 15.087 1.00 32.17 325 ASN A C 1
ATOM 1536 O O . ASN A 1 102 ? 19.790 18.459 13.916 1.00 35.09 325 ASN A O 1
ATOM 1547 N N . TYR A 1 103 ? 18.944 18.653 15.981 1.00 26.53 326 TYR A N 1
ATOM 1548 C CA . TYR A 1 103 ? 18.099 19.784 15.625 1.00 23.06 326 TYR A CA 1
ATOM 1549 C C . TYR A 1 103 ? 18.942 21.068 15.623 1.00 23.49 326 TYR A C 1
ATOM 1550 O O . TYR A 1 103 ? 19.979 21.136 16.281 1.00 25.81 326 TYR A O 1
ATOM 1568 N N . GLN A 1 104 ? 18.489 22.092 14.905 1.00 23.43 327 GLN A N 1
ATOM 1569 C CA . GLN A 1 104 ? 19.210 23.362 14.863 1.00 23.16 327 GLN A CA 1
ATOM 1570 C C . GLN A 1 104 ? 19.389 23.896 16.275 1.00 23.56 327 GLN A C 1
ATOM 1571 O O . GLN A 1 104 ? 20.466 24.385 16.637 1.00 24.20 327 GLN A O 1
ATOM 1585 N N . TRP A 1 105 ? 18.315 23.818 17.057 1.00 22.81 328 TRP A N 1
ATOM 1586 C CA . TRP A 1 105 ? 18.338 24.206 18.461 1.00 24.60 328 TRP A CA 1
ATOM 1587 C C . TRP A 1 105 ? 18.172 22.927 19.265 1.00 23.96 328 TRP A C 1
ATOM 1588 O O . TRP A 1 105 ? 17.080 22.341 19.309 1.00 25.33 328 TRP A O 1
ATOM 1609 N N . ASN A 1 106 ? 19.264 22.448 19.858 1.00 25.88 329 ASN A N 1
ATOM 1610 C CA . ASN A 1 106 ? 19.264 21.077 20.375 1.00 28.49 329 ASN A CA 1
ATOM 1611 C C . ASN A 1 106 ? 19.011 20.925 21.876 1.00 31.56 329 ASN A C 1
ATOM 1612 O O . ASN A 1 106 ? 19.029 19.812 22.401 1.00 38.37 329 ASN A O 1
ATOM 1623 N N . SER A 1 107 ? 18.771 22.030 22.565 1.00 33.83 330 SER A N 1
ATOM 1624 C CA . SER A 1 107 ? 18.372 21.957 23.964 1.00 37.52 330 SER A CA 1
ATOM 1625 C C . SER A 1 107 ? 16.895 22.311 24.070 1.00 36.09 330 SER A C 1
ATOM 1626 O O . SER A 1 107 ? 16.425 23.233 23.399 1.00 36.68 330 SER A O 1
ATOM 1634 N N . PRO A 1 108 ? 16.154 21.570 24.904 1.00 34.21 331 PRO A N 1
ATOM 1635 C CA . PRO A 1 108 ? 14.704 21.790 24.984 1.00 29.60 331 PRO A CA 1
ATOM 1636 C C . PRO A 1 108 ? 14.347 23.217 25.379 1.00 25.53 331 PRO A C 1
ATOM 1637 O O . PRO A 1 108 ? 13.378 23.772 24.869 1.00 24.20 331 PRO A O 1
ATOM 1648 N N . GLN A 1 109 ? 15.117 23.811 26.280 1.00 29.44 332 GLN A N 1
ATOM 1649 C CA . GLN A 1 109 ? 14.811 25.164 26.721 1.00 30.11 332 GLN A CA 1
ATOM 1650 C C . GLN A 1 109 ? 14.785 26.150 25.550 1.00 32.03 332 GLN A C 1
ATOM 1651 O O . GLN A 1 109 ? 13.815 26.890 25.393 1.00 32.09 332 GLN A O 1
ATOM 1665 N N . GLU A 1 110 ? 15.828 26.166 24.721 1.00 30.93 333 GLU A N 1
ATOM 1666 C CA . GLU A 1 110 ? 15.836 27.071 23.575 1.00 31.18 333 GLU A CA 1
ATOM 1667 C C . GLU A 1 110 ? 14.816 26.641 22.529 1.00 26.59 333 GLU A C 1
ATOM 1668 O O . GLU A 1 110 ? 14.073 27.464 22.002 1.00 28.95 333 GLU A O 1
ATOM 1680 N N . LEU A 1 111 ? 14.778 25.344 22.236 1.00 22.81 334 LEU A N 1
ATOM 1681 C CA . LEU A 1 111 ? 13.904 24.822 21.202 1.00 19.86 334 LEU A CA 1
ATOM 1682 C C . LEU A 1 111 ? 12.443 25.180 21.468 1.00 21.22 334 LEU A C 1
ATOM 1683 O O . LEU A 1 111 ? 11.746 25.647 20.570 1.00 21.22 334 LEU A O 1
ATOM 1699 N N . PHE A 1 112 ? 11.968 24.954 22.689 1.00 19.46 335 PHE A N 1
ATOM 1700 C CA . PHE A 1 112 ? 10.544 25.141 22.973 1.00 19.66 335 PHE A CA 1
ATOM 1701 C C . PHE A 1 112 ? 10.185 26.577 23.329 1.00 22.77 335 PHE A C 1
ATOM 1702 O O . PHE A 1 112 ? 9.013 26.902 23.528 1.00 24.66 335 PHE A O 1
ATOM 1719 N N . GLN A 1 113 ? 11.192 27.440 23.362 1.00 24.06 336 GLN A N 1
ATOM 1720 C CA . GLN A 1 113 ? 10.955 28.865 23.459 1.00 28.98 336 GLN A CA 1
ATOM 1721 C C . GLN A 1 113 ? 10.575 29.423 22.092 1.00 30.27 336 GLN A C 1
ATOM 1722 O O . GLN A 1 113 ? 9.897 30.442 21.997 1.00 37.26 336 GLN A O 1
ATOM 1736 N N . ARG A 1 114 ? 11.003 28.754 21.027 1.00 28.25 337 ARG A N 1
ATOM 1737 C CA . ARG A 1 114 ? 10.769 29.289 19.695 1.00 31.54 337 ARG A CA 1
ATOM 1738 C C . ARG A 1 114 ? 9.977 28.374 18.761 1.00 28.32 337 ARG A C 1
ATOM 1739 O O . ARG A 1 114 ? 9.541 28.830 17.701 1.00 29.56 337 ARG A O 1
ATOM 1760 N N . CYS A 1 115 ? 9.783 27.108 19.151 1.00 24.09 338 CYS A N 1
ATOM 1761 C CA . CYS A 1 115 ? 8.939 26.171 18.409 1.00 22.16 338 CYS A CA 1
ATOM 1762 C C . CYS A 1 115 ? 7.934 25.591 19.394 1.00 21.43 338 CYS A C 1
ATOM 1763 O O . CYS A 1 115 ? 8.286 25.229 20.513 1.00 25.66 338 CYS A O 1
ATOM 1771 N N . LYS A 1 116 ? 6.687 25.481 18.969 1.00 16.60 339 LYS A N 1
ATOM 1772 C CA . LYS A 1 116 ? 5.641 24.911 19.799 1.00 15.90 339 LYS A CA 1
ATOM 1773 C C . LYS A 1 116 ? 5.825 23.410 19.956 1.00 15.68 339 LYS A C 1
ATOM 1774 O O . LYS A 1 116 ? 5.932 22.683 18.975 1.00 20.07 339 LYS A O 1
ATOM 1793 N N . GLY A 1 117 ? 5.881 22.951 21.200 1.00 15.08 340 GLY A N 1
ATOM 1794 C CA . GLY A 1 117 ? 6.000 21.539 21.497 1.00 14.77 340 GLY A CA 1
ATOM 1795 C C . GLY A 1 117 ? 4.726 20.933 22.068 1.00 13.07 340 GLY A C 1
ATOM 1796 O O . GLY A 1 117 ? 3.962 21.598 22.777 1.00 15.41 340 GLY A O 1
ATOM 1800 N N . TYR A 1 118 ? 4.519 19.658 21.752 1.00 13.11 341 TYR A N 1
ATOM 1801 C CA . TYR A 1 118 ? 3.396 18.872 22.251 1.00 13.72 341 TYR A CA 1
ATOM 1802 C C . TYR A 1 118 ? 3.910 17.546 22.778 1.00 13.58 341 TYR A C 1
ATOM 1803 O O . TYR A 1 118 ? 4.878 16.992 22.250 1.00 14.80 341 TYR A O 1
ATOM 1821 N N . TYR A 1 119 ? 3.262 17.050 23.826 1.00 14.44 342 TYR A N 1
ATOM 1822 C CA . TYR A 1 119 ? 3.518 15.722 24.345 1.00 14.81 342 TYR A CA 1
ATOM 1823 C C . TYR A 1 119 ? 2.167 15.026 24.530 1.00 15.99 342 TYR A C 1
ATOM 1824 O O . TYR A 1 119 ? 1.393 15.382 25.408 1.00 17.15 342 TYR A O 1
ATOM 1842 N N . PHE A 1 120 ? 1.887 14.044 23.687 1.00 15.43 343 PHE A N 1
ATOM 1843 C CA . PHE A 1 120 ? 0.639 13.293 23.755 1.00 17.31 343 PHE A CA 1
ATOM 1844 C C . PHE A 1 120 ? 0.853 12.005 24.536 1.00 16.76 343 PHE A C 1
ATOM 1845 O O . PHE A 1 120 ? 1.874 11.321 24.375 1.00 19.44 343 PHE A O 1
ATOM 1862 N N . HIS A 1 121 ? -0.111 11.673 25.386 1.00 20.20 344 HIS A N 1
ATOM 1863 C CA . HIS A 1 121 ? -0.040 10.442 26.154 1.00 21.67 344 HIS A CA 1
ATOM 1864 C C . HIS A 1 121 ? -1.436 9.988 26.560 1.00 21.78 344 HIS A C 1
ATOM 1865 O O . HIS A 1 121 ? -2.408 10.736 26.440 1.00 20.52 344 HIS A O 1
ATOM 1880 N N . PHE A 1 122 ? -1.540 8.749 27.005 1.00 24.32 345 PHE A N 1
ATOM 1881 C CA . PHE A 1 122 ? -2.824 8.228 27.441 1.00 22.70 345 PHE A CA 1
ATOM 1882 C C . PHE A 1 122 ? -3.136 8.667 28.851 1.00 24.85 345 PHE A C 1
ATOM 1883 O O . PHE A 1 122 ? -2.257 8.697 29.718 1.00 26.28 345 PHE A O 1
ATOM 1900 N N . ALA A 1 123 ? -4.401 9.001 29.067 1.00 24.89 346 ALA A N 1
ATOM 1901 C CA . ALA A 1 123 ? -4.915 9.270 30.394 1.00 31.45 346 ALA A CA 1
ATOM 1902 C C . ALA A 1 123 ? -4.564 8.087 31.285 1.00 36.61 346 ALA A C 1
ATOM 1903 O O . ALA A 1 123 ? -4.801 6.936 30.916 1.00 35.78 346 ALA A O 1
ATOM 1910 N N . GLY A 1 124 ? -3.984 8.372 32.447 1.00 39.95 347 GLY A N 1
ATOM 1911 C CA . GLY A 1 124 ? -3.584 7.329 33.372 1.00 42.14 347 GLY A CA 1
ATOM 1912 C C . GLY A 1 124 ? -2.086 7.104 33.397 1.00 42.04 347 GLY A C 1
ATOM 1913 O O . GLY A 1 124 ? -1.527 6.750 34.428 1.00 45.24 347 GLY A O 1
ATOM 1917 N N . ASP A 1 125 ? -1.432 7.310 32.257 1.00 37.57 348 ASP A N 1
ATOM 1918 C CA . ASP A 1 125 ? 0.012 7.129 32.164 1.00 33.90 348 ASP A CA 1
ATOM 1919 C C . ASP A 1 125 ? 0.725 8.389 32.616 1.00 35.16 348 ASP A C 1
ATOM 1920 O O . ASP A 1 125 ? 0.414 9.476 32.147 1.00 35.59 348 ASP A O 1
ATOM 1929 N N . SER A 1 126 ? 1.694 8.231 33.509 1.00 33.52 349 SER A N 1
ATOM 1930 C CA . SER A 1 126 ? 2.423 9.364 34.064 1.00 35.56 349 SER A CA 1
ATOM 1931 C C . SER A 1 126 ? 3.295 10.032 33.021 1.00 31.13 349 SER A C 1
ATOM 1932 O O . SER A 1 126 ? 3.760 9.393 32.085 1.00 32.60 349 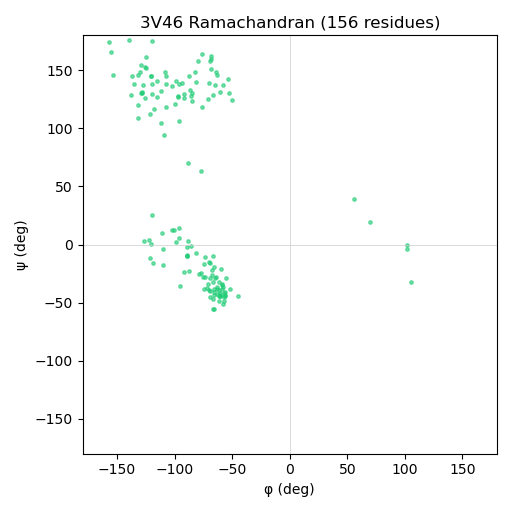SER A O 1
ATOM 1940 N N . VAL A 1 127 ? 3.513 11.328 33.205 1.00 29.85 350 VAL A N 1
ATOM 1941 C CA . VAL A 1 127 ? 4.427 12.090 32.381 1.00 27.52 350 VAL A CA 1
ATOM 1942 C C . VAL A 1 127 ? 5.803 12.070 33.051 1.00 27.10 350 VAL A C 1
ATOM 194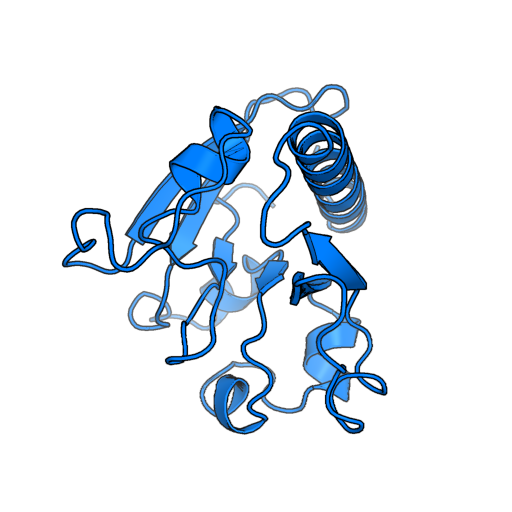3 O O . VAL A 1 127 ? 5.916 12.348 34.243 1.00 31.11 350 VAL A O 1
ATOM 1956 N N . PRO A 1 128 ? 6.859 11.721 32.294 1.00 28.35 351 PRO A N 1
ATOM 1957 C CA . PRO A 1 128 ? 8.210 11.736 32.869 1.00 29.36 351 PRO A CA 1
ATOM 1958 C C . PRO A 1 128 ? 8.515 13.106 33.486 1.00 31.09 351 PRO A C 1
ATOM 1959 O O . PRO A 1 128 ? 8.091 14.125 32.952 1.00 25.91 351 PRO A O 1
ATOM 1970 N N . GLN A 1 129 ? 9.224 13.144 34.606 1.00 34.57 352 GLN A N 1
ATOM 1971 C CA . GLN A 1 129 ? 9.453 14.421 35.263 1.00 37.29 352 GLN A CA 1
ATOM 1972 C C . GLN A 1 129 ? 10.124 15.433 34.335 1.00 33.26 352 GLN A C 1
ATOM 1973 O O . GLN A 1 129 ? 9.759 16.609 34.339 1.00 33.34 352 GLN A O 1
ATOM 1987 N N . HIS A 1 130 ? 11.099 14.994 33.541 1.00 29.91 353 HIS A N 1
ATOM 1988 C CA . HIS A 1 130 ? 11.826 15.941 32.706 1.00 25.40 353 HIS A CA 1
ATOM 1989 C C . HIS A 1 130 ? 10.906 16.522 31.642 1.00 23.71 353 HIS A C 1
ATOM 1990 O O . HIS A 1 130 ? 11.057 17.679 31.259 1.00 25.00 353 HIS A O 1
ATOM 2005 N N . VAL A 1 131 ? 9.945 15.724 31.176 1.00 22.73 354 VAL A N 1
ATOM 2006 C CA . VAL A 1 131 ? 8.962 16.210 30.201 1.00 20.65 354 VAL A CA 1
ATOM 2007 C C . VAL A 1 131 ? 7.997 17.217 30.842 1.00 20.41 354 VAL A C 1
ATOM 2008 O O . VAL A 1 131 ? 7.608 18.215 30.229 1.00 18.43 354 VAL A O 1
ATOM 2021 N N . GLN A 1 132 ? 7.599 16.971 32.079 1.00 23.27 355 GLN A N 1
ATOM 2022 C CA A GLN A 1 132 ? 6.735 17.905 32.780 0.50 26.35 355 GLN A CA 1
ATOM 2023 C CA B GLN A 1 132 ? 6.740 17.907 32.789 0.50 26.44 355 GLN A CA 1
ATOM 2024 C C . GLN A 1 132 ? 7.373 19.294 32.827 1.00 24.97 355 GLN A C 1
ATOM 2025 O O . GLN A 1 132 ? 6.681 20.308 32.725 1.00 23.64 355 GLN A O 1
ATOM 2052 N N . GLN A 1 133 ? 8.695 19.345 32.971 1.00 23.32 356 GLN A N 1
ATOM 2053 C CA . GLN A 1 133 ? 9.380 20.630 33.074 1.00 23.76 356 GLN A CA 1
ATOM 2054 C C . GLN A 1 133 ? 9.527 21.343 31.733 1.00 24.15 356 GLN A C 1
AT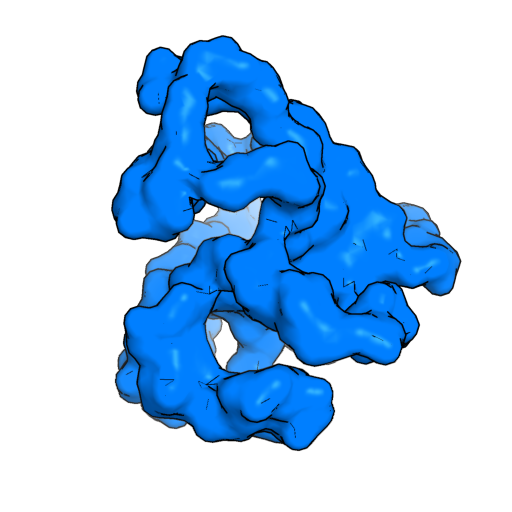OM 2055 O O . GLN A 1 133 ? 9.651 22.562 31.690 1.00 24.09 356 GLN A O 1
ATOM 2069 N N . TRP A 1 134 ? 9.519 20.591 30.638 1.00 23.97 357 TRP A N 1
ATOM 2070 C CA . TRP A 1 134 ? 9.611 21.212 29.321 1.00 23.36 357 TRP A CA 1
ATOM 2071 C C . TRP A 1 134 ? 8.412 22.097 29.066 1.00 20.15 357 TRP A C 1
ATOM 2072 O O . TRP A 1 134 ? 7.290 21.787 29.498 1.00 20.61 357 TRP A O 1
ATOM 2093 N N . ASN A 1 135 ? 8.665 23.185 28.341 1.00 18.92 358 ASN A N 1
ATOM 2094 C CA . ASN A 1 135 ? 7.632 24.080 27.862 1.00 20.05 358 ASN A CA 1
ATOM 2095 C C . ASN A 1 135 ? 6.917 23.472 26.667 1.00 20.71 358 ASN A C 1
ATOM 2096 O O . ASN A 1 135 ? 6.986 24.001 25.555 1.00 19.78 358 ASN A O 1
ATOM 2107 N N . VAL A 1 136 ? 6.258 22.347 26.910 1.00 18.06 359 VAL A N 1
ATOM 2108 C CA . VAL A 1 136 ? 5.441 21.684 25.905 1.00 17.80 359 VAL A CA 1
ATOM 2109 C C . VAL A 1 136 ? 4.023 21.485 26.441 1.00 17.48 359 VAL A C 1
ATOM 2110 O O . VAL A 1 136 ? 3.795 21.382 27.652 1.00 20.67 359 VAL A O 1
ATOM 2123 N N . GLU A 1 137 ? 3.063 21.442 25.529 1.00 17.73 360 GLU A N 1
ATOM 2124 C CA . GLU A 1 137 ? 1.687 21.231 25.907 1.00 18.82 360 GLU A CA 1
ATOM 2125 C C . GLU A 1 137 ? 1.442 19.734 26.023 1.00 18.87 360 GLU A C 1
ATOM 2126 O O . GLU A 1 137 ? 1.703 18.995 25.087 1.00 18.02 360 GLU A O 1
ATOM 2138 N N . LYS A 1 138 ? 0.984 19.288 27.188 1.00 19.94 361 LYS A N 1
ATOM 2139 C CA . LYS A 1 138 ? 0.679 17.884 27.413 1.00 19.06 361 LYS A CA 1
ATOM 2140 C C . LYS A 1 138 ? -0.789 17.642 27.092 1.00 19.72 361 LYS A C 1
ATOM 2141 O O . LYS A 1 138 ? -1.675 18.304 27.648 1.00 26.00 361 LYS A O 1
ATOM 2160 N N . VAL A 1 139 ? -1.052 16.672 26.220 1.00 18.50 362 VAL A N 1
ATOM 2161 C CA . VAL A 1 139 ? -2.398 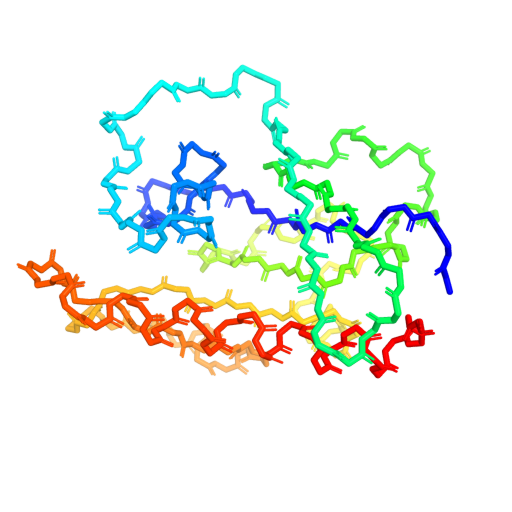16.401 25.746 1.00 19.00 362 VAL A CA 1
ATOM 2162 C C . VAL A 1 139 ? -2.740 14.931 25.987 1.00 19.01 362 VAL A C 1
ATOM 2163 O O . VAL A 1 139 ? -1.994 14.038 25.576 1.00 18.46 362 VAL A O 1
ATOM 2176 N N . GLU A 1 140 ? -3.864 14.688 26.661 1.00 21.83 363 GLU A N 1
ATOM 2177 C CA . GLU A 1 140 ? -4.285 13.332 27.007 1.00 24.50 363 GLU A CA 1
ATOM 2178 C C . GLU A 1 140 ? -5.325 12.781 26.040 1.00 20.06 363 GLU A C 1
ATOM 2179 O O . GLU A 1 140 ? -6.218 13.500 25.585 1.00 20.76 363 GLU A O 1
ATOM 2191 N N . LEU A 1 141 ? -5.180 11.500 25.723 1.00 20.69 364 LEU A N 1
ATOM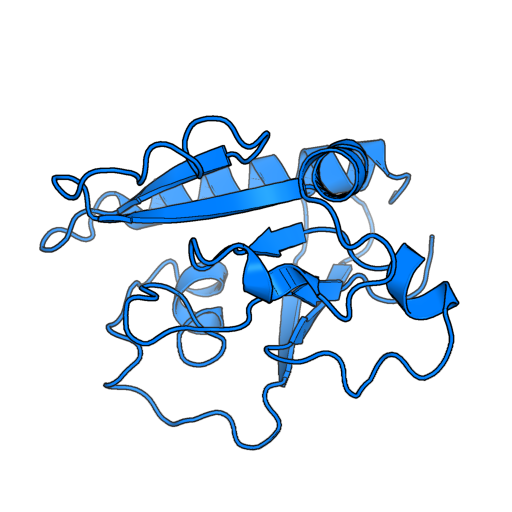 2192 C CA . LEU A 1 141 ? -6.189 10.741 24.989 1.00 20.45 364 LEU A CA 1
ATOM 2193 C C . LEU A 1 141 ? -6.631 9.574 25.863 1.00 22.63 364 LEU A C 1
ATOM 2194 O O . LEU A 1 141 ? -5.818 9.012 26.602 1.00 23.50 364 LEU A O 1
ATOM 2210 N N . ASP A 1 142 ? -7.909 9.210 25.788 1.00 23.23 365 ASP A N 1
ATOM 2211 C CA . ASP A 1 142 ? -8.403 8.028 26.490 1.00 24.17 365 ASP A CA 1
ATOM 2212 C C . ASP A 1 142 ? -7.842 6.784 25.809 1.00 24.83 365 ASP A C 1
ATOM 2213 O O . ASP A 1 142 ? -7.789 6.710 24.591 1.00 25.77 365 ASP A O 1
ATOM 2222 N N . LYS A 1 143 ? -7.433 5.797 26.590 1.00 26.26 366 LYS A N 1
ATOM 2223 C CA . LYS A 1 143 ? -6.944 4.549 26.026 1.00 31.87 366 LYS A CA 1
ATOM 2224 C C . LYS A 1 143 ? -8.054 3.795 25.300 1.00 33.52 366 LYS A C 1
ATOM 2225 O O . LYS A 1 143 ? -7.825 3.242 24.229 1.00 35.53 366 LYS A O 1
ATOM 2244 N N . ASN A 1 144 ? -9.257 3.783 25.874 1.00 33.47 367 ASN A N 1
ATOM 2245 C CA . ASN A 1 144 ? -10.314 2.890 25.395 1.00 35.01 367 ASN A CA 1
ATOM 2246 C C . ASN A 1 144 ? -11.646 3.556 25.057 1.00 34.04 367 ASN A C 1
ATOM 2247 O O . ASN A 1 144 ? -12.626 2.873 24.748 1.00 37.40 367 ASN A O 1
ATOM 2258 N N . LYS A 1 145 ? -11.707 4.872 25.159 1.00 30.99 368 LYS A N 1
ATOM 2259 C CA . LYS A 1 145 ? -12.876 5.611 24.707 1.00 28.08 368 LYS A CA 1
ATOM 2260 C C . LYS A 1 145 ? -12.399 6.569 23.638 1.00 26.70 368 LYS A C 1
ATOM 2261 O O . LYS A 1 145 ? -11.290 7.070 23.727 1.00 28.82 368 LYS A O 1
ATOM 2280 N N . ARG A 1 146 ? -13.234 6.808 22.632 1.00 24.26 369 ARG A N 1
ATOM 2281 C CA . ARG A 1 146 ? -12.868 7.655 21.507 1.00 23.71 369 ARG A CA 1
ATOM 2282 C C . ARG A 1 146 ? -13.803 8.858 21.350 1.00 26.83 369 ARG A C 1
ATOM 2283 O O . ARG A 1 146 ? -13.607 9.672 20.440 1.00 24.38 369 ARG A O 1
ATOM 2304 N N . PHE A 1 147 ? -14.803 8.988 22.230 1.00 25.44 370 PHE A N 1
ATOM 2305 C CA . PHE A 1 147 ? -15.788 10.061 22.079 1.00 25.84 370 PHE A CA 1
ATOM 2306 C C . PHE A 1 147 ? -15.243 11.461 22.355 1.00 25.01 370 PHE A C 1
ATOM 2307 O O . PHE A 1 147 ? -15.874 12.448 21.972 1.00 30.39 370 PHE A O 1
ATOM 2324 N N . LYS A 1 148 ? -14.070 11.556 22.985 1.00 26.77 371 LYS A N 1
ATOM 2325 C CA . LYS A 1 148 ? -13.453 12.853 23.258 1.00 27.04 371 LYS A CA 1
ATOM 2326 C C . LYS A 1 148 ? -12.550 13.299 22.106 1.00 23.70 371 LYS A C 1
ATOM 2327 O O . LYS A 1 148 ? -12.096 14.446 22.082 1.00 24.64 371 LYS A O 1
ATOM 2346 N N . ASP A 1 149 ? -12.283 12.409 21.153 1.00 22.25 372 ASP A N 1
ATOM 2347 C CA . ASP A 1 149 ? -11.253 12.694 20.156 1.00 23.54 372 ASP A CA 1
ATOM 2348 C C . ASP A 1 149 ? -11.605 13.907 19.306 1.00 24.83 372 ASP A C 1
ATOM 2349 O O . ASP A 1 149 ? -10.730 14.686 18.937 1.00 21.77 372 ASP A O 1
ATOM 2358 N N . VAL A 1 150 ? -12.880 14.057 18.966 1.00 23.81 373 VAL A N 1
ATOM 2359 C CA . VAL A 1 150 ? -13.299 15.182 18.141 1.00 25.73 373 VAL A CA 1
ATOM 2360 C C . VAL A 1 150 ? -12.886 16.501 18.783 1.00 25.05 373 VAL A C 1
ATOM 2361 O O . VAL A 1 150 ? -12.391 17.410 18.104 1.00 23.41 373 VAL A O 1
ATOM 2374 N N . GLU A 1 151 ? -13.082 16.603 20.090 1.00 26.08 374 GLU A N 1
ATOM 2375 C CA . GLU A 1 151 ? -12.775 17.829 20.811 1.00 25.69 374 GLU A CA 1
ATOM 2376 C C . GLU A 1 151 ? -11.271 18.003 20.976 1.00 25.04 374 GLU A C 1
ATOM 2377 O O . GLU A 1 151 ? -10.761 19.116 20.866 1.00 23.66 374 GLU A O 1
ATOM 2389 N N . VAL A 1 152 ? -10.559 16.905 21.221 1.00 21.58 375 VAL A N 1
ATOM 2390 C CA . VAL A 1 152 ? -9.103 16.972 21.334 1.00 20.07 375 VAL A CA 1
ATOM 2391 C C . VAL A 1 152 ? -8.518 17.492 20.025 1.00 19.61 375 VAL A C 1
ATOM 2392 O O . VAL A 1 152 ? -7.651 18.358 20.020 1.00 18.48 375 VAL A O 1
ATOM 2405 N N . VAL A 1 153 ? -9.012 16.983 18.908 1.00 19.05 376 VAL A N 1
ATOM 2406 C CA . VAL A 1 153 ? -8.488 17.401 17.616 1.00 17.26 376 VAL A CA 1
ATOM 2407 C C . VAL A 1 153 ? -8.855 18.848 17.293 1.00 19.38 376 VAL A C 1
ATOM 2408 O O . VAL A 1 153 ? -8.026 19.589 16.767 1.00 18.39 376 VAL A O 1
ATOM 2421 N N . ARG A 1 154 ? -10.078 19.257 17.625 1.00 19.03 377 ARG A N 1
ATOM 2422 C CA . ARG A 1 154 ? -10.494 20.633 17.402 1.00 20.53 377 ARG A CA 1
ATOM 2423 C C . ARG A 1 154 ? -9.586 21.550 18.208 1.00 19.73 377 ARG A C 1
ATOM 2424 O O . ARG A 1 154 ? -9.109 22.577 17.714 1.00 21.86 377 ARG A O 1
ATOM 2445 N N . TYR A 1 155 ? -9.327 21.162 19.445 1.00 23.29 378 TYR A N 1
ATOM 2446 C CA . TYR A 1 15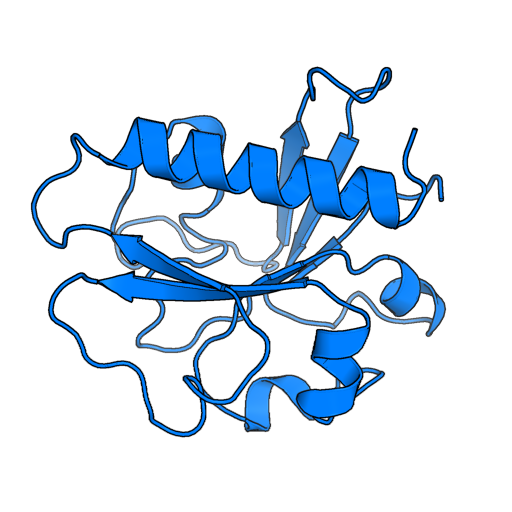5 ? -8.468 21.955 20.307 1.00 22.58 378 TYR A CA 1
ATOM 2447 C C . TYR A 1 155 ? -7.041 21.992 19.779 1.00 20.56 378 TYR A C 1
ATOM 2448 O O . TYR A 1 155 ? -6.372 23.022 19.833 1.00 20.16 378 TYR A O 1
ATOM 2466 N N . PHE A 1 156 ? -6.563 20.873 19.252 1.00 18.46 379 PHE A N 1
ATOM 2467 C CA . PHE A 1 156 ? -5.219 20.855 18.714 1.00 17.35 379 PHE A CA 1
ATOM 2468 C C . PHE A 1 156 ? -5.106 21.837 17.565 1.00 16.92 379 PHE A C 1
ATOM 2469 O O . PHE A 1 156 ? -4.167 22.622 17.503 1.00 17.06 379 PHE A O 1
ATOM 2486 N N . TRP A 1 157 ? -6.051 21.785 16.633 1.00 17.31 380 TRP A N 1
ATOM 2487 C CA . TRP A 1 157 ? -5.978 22.683 15.493 1.00 17.11 380 TRP A CA 1
ATOM 2488 C C . TRP A 1 157 ? -6.087 24.139 15.915 1.00 17.69 380 TRP A C 1
ATOM 2489 O O . TRP A 1 157 ? -5.434 24.994 15.322 1.00 19.19 380 TRP A O 1
ATOM 2510 N N . HIS A 1 158 ? -6.914 24.429 16.921 1.00 21.13 381 HIS A N 1
ATOM 2511 C CA . HIS A 1 158 ? -7.032 25.785 17.454 1.00 22.33 381 HIS A CA 1
ATOM 2512 C C . HIS A 1 158 ? -5.699 26.237 18.056 1.00 19.19 381 HIS A C 1
ATOM 2513 O O . HIS A 1 158 ? -5.265 27.367 17.837 1.00 20.25 381 HIS A O 1
ATOM 2528 N N . SER A 1 159 ? -5.045 25.333 18.789 1.00 20.15 382 SER A N 1
ATOM 2529 C CA . SER A 1 159 ? -3.750 25.595 19.411 1.00 22.29 382 SER A CA 1
ATOM 2530 C C . SER A 1 159 ? -2.714 25.904 18.345 1.00 19.43 382 SER A C 1
ATOM 2531 O O . SER A 1 159 ? -1.930 26.846 18.465 1.00 19.57 382 SER A O 1
ATOM 2539 N N . LEU A 1 160 ? -2.723 25.116 17.277 1.00 19.68 383 LEU A N 1
ATOM 2540 C CA . LEU A 1 160 ? -1.756 25.310 16.210 1.00 18.33 383 LEU A CA 1
ATOM 2541 C C . LEU A 1 160 ? -2.067 26.582 15.403 1.00 19.98 383 LEU A C 1
ATOM 2542 O O . LEU A 1 160 ? -1.164 27.305 15.002 1.00 20.78 383 LEU A O 1
ATOM 2558 N N . GLU A 1 161 ? -3.348 26.871 15.191 1.00 18.85 384 GLU A N 1
ATOM 2559 C CA . GLU A 1 161 ? -3.754 28.086 14.493 1.00 20.64 384 GLU A CA 1
ATOM 2560 C C . GLU A 1 161 ? -3.203 29.320 15.202 1.00 20.82 384 GLU A C 1
ATOM 2561 O O . GLU A 1 161 ? -2.665 30.223 14.568 1.00 21.54 384 GLU A O 1
ATOM 2573 N N . LYS A 1 162 ? -3.336 29.340 16.523 1.00 21.48 385 LYS A N 1
ATOM 2574 C CA . LYS A 1 162 ? -2.857 30.436 17.352 1.00 25.05 385 LYS A CA 1
ATOM 2575 C C . LYS A 1 162 ? -1.349 30.589 17.198 1.00 25.84 385 LYS A C 1
ATOM 2576 O O . LYS A 1 162 ? -0.819 31.707 17.091 1.00 26.52 385 LYS A O 1
ATOM 2595 N N . GLU A 1 163 ? -0.655 29.459 17.175 1.00 23.39 386 GLU A N 1
ATOM 2596 C CA . GLU A 1 163 ? 0.787 29.482 17.049 1.00 23.05 386 GLU A CA 1
ATOM 2597 C C . GLU A 1 163 ? 1.177 30.036 15.679 1.00 21.26 386 GLU A C 1
ATOM 2598 O O . GLU A 1 163 ? 2.073 30.867 15.588 1.00 24.29 386 GLU A O 1
ATOM 2610 N N . LEU A 1 164 ? 0.491 29.604 14.619 1.00 22.45 387 LEU A N 1
ATOM 2611 C CA . LEU A 1 164 ? 0.802 30.096 13.274 1.00 22.50 387 LEU A CA 1
ATOM 2612 C C . LEU A 1 164 ? 0.606 31.607 13.170 1.00 24.64 387 LEU A C 1
ATOM 2613 O O . LEU A 1 164 ? 1.434 32.319 12.607 1.00 27.49 387 LEU A O 1
ATOM 2629 N N . ILE A 1 165 ? -0.494 32.100 13.717 1.00 25.15 388 ILE A N 1
ATOM 2630 C CA . ILE A 1 165 ? -0.774 33.527 13.668 1.00 26.21 388 ILE A CA 1
ATOM 2631 C C . ILE A 1 165 ? 0.332 34.287 14.402 1.00 26.97 388 ILE A C 1
ATOM 2632 O O . ILE A 1 165 ? 0.790 35.329 13.940 1.00 30.91 388 ILE A O 1
ATOM 2648 N N . SER A 1 166 ? 0.799 33.739 15.519 1.00 28.82 389 SER A N 1
ATOM 2649 C CA . SER A 1 166 ? 1.857 34.398 16.282 1.00 30.55 389 SER A CA 1
ATOM 2650 C C . SER A 1 166 ? 3.189 34.379 15.533 1.00 31.76 389 SER A C 1
ATOM 2651 O O . SER A 1 166 ? 4.004 35.292 15.706 1.00 34.30 389 SER A O 1
ATOM 2659 N N . ARG A 1 167 ? 3.403 33.361 14.694 1.00 28.69 390 ARG A N 1
ATOM 2660 C CA . ARG A 1 167 ? 4.638 33.258 13.910 1.00 31.51 390 ARG A CA 1
ATOM 2661 C C . ARG A 1 167 ? 4.515 34.003 12.578 1.00 33.63 390 ARG A C 1
ATOM 2662 O O . ARG A 1 167 ? 5.425 33.948 11.745 1.00 34.68 390 ARG A O 1
ATOM 2683 N N . GLY A 1 168 ? 3.382 34.665 12.363 1.00 33.69 391 GLY A N 1
ATOM 2684 C CA . GLY A 1 168 ? 3.243 35.589 11.249 1.00 34.33 391 GLY A CA 1
ATOM 2685 C C . GLY A 1 168 ? 2.483 35.092 10.037 1.00 37.73 391 GLY A C 1
ATOM 2686 O O . GLY A 1 168 ? 2.323 35.823 9.061 1.00 40.82 391 GLY A O 1
ATOM 2690 N N . TYR A 1 169 ? 2.014 33.853 10.086 1.00 35.24 392 TYR A N 1
ATOM 2691 C CA . TYR A 1 169 ? 1.223 33.309 8.994 1.00 36.48 392 TYR A CA 1
ATOM 2692 C C . TYR A 1 169 ? -0.090 34.108 8.921 1.00 40.73 392 TYR A C 1
ATOM 2693 O O . TYR A 1 169 ? -0.678 34.450 9.946 1.00 41.34 392 TYR A O 1
ATOM 2711 N N . ARG A 1 170 ? -0.519 34.449 7.710 1.00 44.63 393 ARG A N 1
ATOM 2712 C CA . ARG A 1 170 ? -1.711 35.276 7.527 1.00 46.65 393 ARG A CA 1
ATOM 2713 C C . ARG A 1 170 ? -2.635 34.734 6.440 1.00 51.17 393 ARG A C 1
ATOM 2714 O O . ARG A 1 170 ? -3.736 35.255 6.234 1.00 54.29 393 ARG A O 1
#

GO terms:
  GO:0000791 euchromatin (C, IDA)
  GO:0005634 nucleus (C, IDA)
  GO:0003682 chromatin binding (F, IDA)
  GO:2001209 positive regulation of transcription elongation by RNA polymerase I (P, IDA)
  GO:1990269 RNA polymerase II C-terminal domain phosphoserine binding (F, IDA)
  GO:0090262 regulation of transcription-coupled nucleotide-excision repair (P, IGI)
  GO:0006368 transcription elongation by RNA polymerase II (P, IGI)
  GO:0045910 negative regulation of DNA recombination (P, IMP)
  GO:0031124 mRNA 3'-end processing (P, IMP)
  GO:0032968 positive regulation of transcription elongation by RNA polymerase II (P, IMP)
  GO:0006362 transcription elongation by RNA polymerase I (P, IMP)
  GO:0000993 RNA polymerase II complex binding (F, IPI)
  GO:0016593 Cdc73/Paf1 complex (C, IPI)
  GO:0005515 protein binding (F, IPI)

CATH classification: 3.40.50.11990

B-factor: mean 31.87, std 12.2, range [11.58, 78.97]

Nearest PDB structures (foldseek):
  4dm4-assembly2_B  TM=9.789E-01  e=7.233E-31  Saccharomyces cerevisiae S288C
  7xse-assembly1_x  TM=9.384E-01  e=3.143E-20  Komagataella phaffii
  6mnx-assembly1_A  TM=5.299E-01  e=7.461E-05  Homo sapiens
  4uj4-assembly2_J  TM=4.930E-01  e=4.646E-04  Homo sapiens
  8yl3-assembly1_A  TM=4.841E-01  e=6.033E-04  Homo sapiens

Secondary structure (DSSP, 8-state):
--SPPEEE----TT-SS-TTTHHHHHHH-----GGGS---TTSEEEEEE--TTSSS-EEEEEESSSTT--SGGGGGGEEEEE--S-GGGGTTSSS-SHHHHHHHSEEEEEEETTSPPPHHHHHSSEEEEEE-SS--TTHHHHHHHHHHHHHHHHHHTT--